Protein AF-A0A7V3RFL1-F1 (afdb_monomer_lite)

Organism: NCBI:txid1495039

Secondary structure (DSSP, 8-state):
-EEEE-TTSSEEEEEEE--S---TT-EEEEEETTEEEEEEEEEEEEEETTEEEEEEETTSHHHHHHTT-S-EEEEEEESPPPPP-SSPEEEEEGGGHHHHHHHHTTS--SEEEEE-SSGGGTTTS---TTEEEE-TT--HHHHHTT-----EEEES--

Structure (mmCIF, N/CA/C/O backbone):
data_AF-A0A7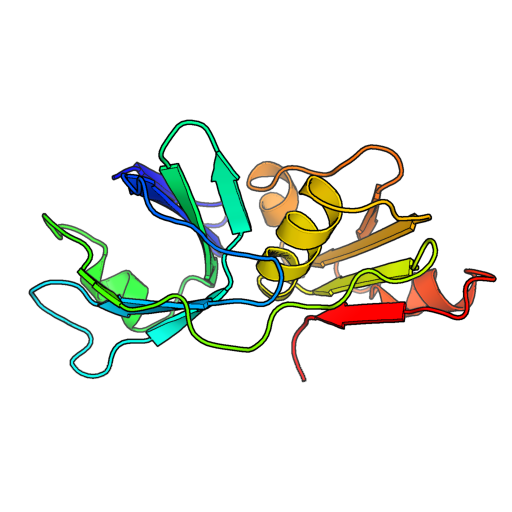V3RFL1-F1
#
_entry.id   AF-A0A7V3RFL1-F1
#
loop_
_atom_site.group_PDB
_atom_site.id
_atom_site.type_symbol
_atom_site.label_atom_id
_atom_site.label_alt_id
_atom_site.label_comp_id
_atom_site.label_asym_id
_atom_site.label_entity_id
_atom_site.label_seq_id
_atom_site.pdbx_PDB_ins_code
_atom_site.Cartn_x
_atom_site.Cartn_y
_atom_site.Cartn_z
_atom_site.occupancy
_atom_site.B_iso_or_equiv
_atom_site.auth_seq_id
_atom_site.auth_comp_id
_atom_site.auth_asym_id
_atom_site.auth_atom_id
_atom_site.pdbx_PDB_model_num
ATOM 1 N N . MET A 1 1 ? -10.908 -4.922 13.373 1.00 91.62 1 MET A N 1
ATOM 2 C CA . MET A 1 1 ? -9.927 -3.928 12.899 1.00 91.62 1 MET A CA 1
ATOM 3 C C . MET A 1 1 ? -8.557 -4.366 13.372 1.00 91.62 1 MET A C 1
ATOM 5 O O . MET A 1 1 ? -8.455 -4.803 14.513 1.00 91.62 1 MET A O 1
ATOM 9 N N . LYS A 1 2 ? -7.541 -4.287 12.515 1.00 94.31 2 LYS A N 1
ATOM 10 C CA . LYS A 1 2 ? -6.141 -4.538 12.871 1.00 94.31 2 LYS A CA 1
ATOM 11 C C . LYS A 1 2 ? -5.293 -3.392 12.327 1.00 94.31 2 LYS A C 1
ATOM 13 O O . LYS A 1 2 ? -5.498 -2.961 11.199 1.00 94.31 2 LYS A O 1
ATOM 18 N N . ILE A 1 3 ? -4.393 -2.881 13.160 1.00 95.19 3 ILE A N 1
ATOM 19 C CA . ILE A 1 3 ? -3.493 -1.773 12.839 1.00 95.19 3 ILE A CA 1
ATOM 20 C C . ILE A 1 3 ? -2.077 -2.306 13.019 1.00 95.19 3 ILE A C 1
ATOM 22 O O . ILE A 1 3 ? -1.731 -2.757 14.110 1.00 95.19 3 ILE A O 1
ATOM 26 N N . THR A 1 4 ? -1.282 -2.284 11.955 1.00 96.62 4 THR A N 1
ATOM 27 C CA . THR A 1 4 ? 0.110 -2.749 11.980 1.00 96.62 4 THR A CA 1
ATOM 28 C C . THR A 1 4 ? 1.017 -1.594 11.597 1.00 96.62 4 THR A C 1
ATOM 30 O O . THR A 1 4 ? 0.793 -0.963 10.571 1.00 96.62 4 THR A O 1
ATOM 33 N N . TYR A 1 5 ? 2.028 -1.311 12.411 1.00 96.81 5 TYR A N 1
ATOM 34 C CA . TYR A 1 5 ? 3.003 -0.256 12.146 1.00 96.81 5 TYR A CA 1
ATOM 35 C C . TYR A 1 5 ? 4.272 -0.840 11.527 1.00 96.81 5 TYR A C 1
ATOM 37 O O . TYR A 1 5 ? 4.679 -1.947 11.888 1.00 96.81 5 TYR A O 1
ATOM 45 N N . SER A 1 6 ? 4.936 -0.083 10.648 1.00 96.69 6 SER A N 1
ATOM 46 C CA . SER A 1 6 ? 6.335 -0.365 10.310 1.00 96.69 6 SER A CA 1
ATOM 47 C C . SER A 1 6 ? 7.204 -0.238 11.566 1.00 96.69 6 SER A 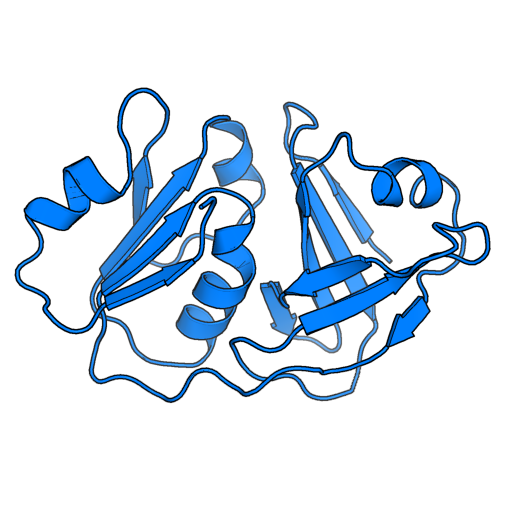C 1
ATOM 49 O O . SER A 1 6 ? 6.838 0.458 12.516 1.00 96.69 6 SER A O 1
ATOM 51 N N . LYS A 1 7 ? 8.380 -0.880 11.597 1.00 96.31 7 LYS A N 1
ATOM 52 C CA . LYS A 1 7 ? 9.257 -0.844 12.788 1.00 96.31 7 LYS A CA 1
ATOM 53 C C . LYS A 1 7 ? 9.674 0.578 13.180 1.00 96.31 7 LYS A C 1
ATOM 55 O O . LYS A 1 7 ? 9.866 0.843 14.361 1.00 96.31 7 LYS A O 1
ATOM 60 N N . SER A 1 8 ? 9.807 1.484 12.210 1.00 95.56 8 SER A N 1
ATOM 61 C CA . SER A 1 8 ? 10.096 2.901 12.463 1.00 95.56 8 SER A CA 1
ATOM 62 C C . SER A 1 8 ? 8.881 3.700 12.963 1.00 95.56 8 SER A C 1
ATOM 64 O O . SER A 1 8 ? 9.043 4.821 13.437 1.00 95.56 8 SER A O 1
ATOM 66 N N . GLY A 1 9 ? 7.667 3.163 12.801 1.00 95.44 9 GLY A N 1
ATOM 67 C CA . GLY A 1 9 ? 6.406 3.868 13.019 1.00 95.44 9 GLY A CA 1
ATOM 68 C C . GLY A 1 9 ? 6.002 4.823 11.890 1.00 95.44 9 GLY A C 1
ATOM 69 O O . GLY A 1 9 ? 5.019 5.533 12.046 1.00 95.44 9 GLY A O 1
ATOM 70 N N . SER A 1 10 ? 6.721 4.865 10.762 1.00 95.38 10 SER A N 1
ATOM 71 C CA . SER A 1 10 ? 6.463 5.825 9.668 1.00 95.38 10 SER A CA 1
ATOM 72 C C . SER A 1 10 ? 5.278 5.454 8.769 1.00 95.38 10 SER A C 1
ATOM 74 O O . SER A 1 10 ? 4.756 6.309 8.045 1.00 95.38 10 SER A O 1
ATOM 76 N N . TYR A 1 11 ? 4.849 4.192 8.798 1.00 97.06 11 TYR A N 1
ATOM 77 C CA . TYR A 1 11 ? 3.759 3.672 7.979 1.00 97.06 11 TYR A CA 1
ATOM 78 C C . TYR A 1 11 ? 2.846 2.760 8.784 1.00 97.06 11 TYR A C 1
ATOM 80 O O . TYR A 1 11 ? 3.273 2.114 9.741 1.00 97.06 11 TYR A O 1
ATOM 88 N N . ILE A 1 12 ? 1.591 2.699 8.354 1.00 97.31 12 ILE A N 1
ATOM 89 C CA . ILE A 1 12 ? 0.533 1.908 8.965 1.00 97.31 12 ILE A CA 1
ATOM 90 C C . ILE A 1 12 ? -0.155 1.090 7.875 1.00 97.31 12 ILE A C 1
ATOM 92 O O . ILE A 1 12 ? -0.579 1.640 6.860 1.00 97.31 12 ILE A O 1
ATOM 96 N N . LEU A 1 13 ? -0.317 -0.208 8.114 1.00 97.81 13 LEU A N 1
ATOM 97 C CA . LEU A 1 13 ? -1.239 -1.065 7.382 1.00 97.81 13 LEU A CA 1
ATOM 98 C C . LEU A 1 13 ? -2.509 -1.232 8.223 1.00 97.81 13 LEU A C 1
ATOM 100 O O . LEU A 1 13 ? -2.485 -1.839 9.300 1.00 97.81 13 LEU A O 1
ATOM 104 N N . LEU A 1 14 ? -3.605 -0.642 7.748 1.00 97.56 14 LEU A N 1
ATOM 105 C CA . LEU A 1 14 ? -4.912 -0.656 8.399 1.00 97.56 14 LEU A CA 1
ATOM 106 C C . LEU A 1 14 ? -5.811 -1.693 7.726 1.00 97.56 14 LEU A C 1
ATOM 108 O O . LEU A 1 14 ? -6.163 -1.526 6.565 1.00 97.56 14 LEU A O 1
ATOM 112 N N . GLU A 1 15 ? -6.227 -2.718 8.465 1.00 97.50 15 GLU A N 1
ATOM 113 C CA . GLU A 1 15 ? -7.131 -3.772 7.997 1.00 97.50 15 GLU A CA 1
ATOM 114 C C . GLU A 1 15 ? -8.513 -3.651 8.660 1.00 97.50 15 GLU A C 1
ATOM 116 O O . GLU A 1 15 ? -8.652 -3.631 9.896 1.00 97.50 15 GLU A O 1
ATOM 121 N N . LEU A 1 16 ? -9.561 -3.636 7.836 1.00 97.56 16 LEU A N 1
ATOM 122 C CA . LEU A 1 16 ? -10.955 -3.486 8.247 1.00 97.56 16 LEU A CA 1
ATOM 123 C C . LEU A 1 16 ? -11.822 -4.611 7.661 1.00 97.56 16 LEU A C 1
ATOM 125 O O . LEU A 1 16 ? -11.569 -5.069 6.547 1.00 97.56 16 LEU A O 1
ATOM 129 N N . PRO A 1 17 ? -12.855 -5.081 8.383 1.00 97.12 17 PRO A N 1
ATOM 130 C CA . PRO A 1 17 ? -13.814 -6.024 7.819 1.00 97.12 17 PRO A CA 1
ATOM 131 C C . PRO A 1 17 ? -14.618 -5.344 6.705 1.00 97.12 17 PRO A C 1
ATOM 133 O O . PRO A 1 17 ? -15.229 -4.300 6.925 1.00 97.12 17 PRO A O 1
ATOM 136 N N . TYR A 1 18 ? -14.659 -5.947 5.520 1.00 97.69 18 TYR A N 1
ATOM 137 C CA . TYR A 1 18 ? -15.406 -5.420 4.382 1.00 97.69 18 TYR A CA 1
ATOM 138 C C . TYR A 1 18 ? -15.799 -6.548 3.425 1.00 97.69 18 TYR A C 1
ATOM 140 O O . TYR A 1 18 ? -14.955 -7.278 2.918 1.00 97.69 18 TYR A O 1
ATOM 148 N N . LYS A 1 19 ? -17.106 -6.691 3.174 1.00 96.19 19 LYS A N 1
ATOM 149 C CA . LYS A 1 19 ? -17.679 -7.720 2.280 1.00 96.19 19 LYS A CA 1
ATOM 150 C C . LYS A 1 19 ? -18.156 -7.159 0.935 1.00 96.19 19 LYS A C 1
ATOM 152 O O . LYS A 1 19 ? -18.878 -7.839 0.210 1.00 96.19 19 LYS A O 1
ATOM 157 N N . GLY A 1 20 ? -17.841 -5.898 0.651 1.00 96.75 20 GLY A N 1
ATOM 158 C CA . GLY A 1 20 ? -18.203 -5.257 -0.607 1.00 96.75 20 GLY A CA 1
ATOM 159 C C . GLY A 1 20 ? -17.214 -5.583 -1.724 1.00 96.75 20 GLY A C 1
ATOM 160 O O . GLY A 1 20 ? -16.497 -6.579 -1.675 1.00 96.75 20 GLY A O 1
ATOM 161 N N . LYS A 1 21 ? -17.187 -4.723 -2.741 1.00 96.88 21 LYS A N 1
ATOM 162 C CA . LYS A 1 21 ? -16.279 -4.834 -3.885 1.00 96.88 21 LYS A CA 1
ATOM 163 C C . LYS A 1 21 ? -15.479 -3.548 -4.021 1.00 96.88 21 LYS A C 1
ATOM 165 O O . LYS A 1 21 ? -16.013 -2.471 -3.780 1.00 96.88 21 LYS A O 1
ATOM 170 N N . ALA A 1 22 ? -14.234 -3.679 -4.447 1.00 97.69 22 ALA A N 1
ATOM 171 C CA . ALA A 1 22 ? -13.379 -2.586 -4.875 1.00 97.69 22 ALA A CA 1
ATOM 172 C C . ALA A 1 22 ? -12.519 -3.087 -6.037 1.00 97.69 22 ALA A C 1
ATOM 174 O O . ALA A 1 22 ? -12.242 -4.284 -6.122 1.00 97.69 22 ALA A O 1
ATOM 175 N N . LEU A 1 23 ? -12.127 -2.182 -6.924 1.00 97.75 23 LEU A N 1
ATOM 176 C CA . LEU A 1 23 ? -11.235 -2.459 -8.045 1.00 97.75 23 LEU A CA 1
ATOM 177 C C . LEU A 1 23 ? -9.943 -1.637 -7.909 1.00 97.75 23 LEU A C 1
ATOM 179 O O . LEU A 1 23 ? -9.959 -0.596 -7.239 1.00 97.75 23 LEU A O 1
ATOM 183 N N . PRO A 1 24 ? -8.832 -2.064 -8.535 1.00 96.25 24 PRO A N 1
ATOM 184 C CA . PRO A 1 24 ? -7.575 -1.320 -8.513 1.00 96.25 24 PRO A CA 1
ATOM 185 C C . PRO A 1 24 ? -7.758 0.137 -8.920 1.00 96.25 24 PRO A C 1
ATOM 187 O O . PRO A 1 24 ? -8.504 0.443 -9.845 1.00 96.25 24 PRO A O 1
ATOM 190 N N . GLY A 1 25 ? -7.084 1.047 -8.219 1.00 95.12 25 GLY A N 1
ATOM 191 C CA . GLY A 1 25 ? -7.210 2.491 -8.440 1.00 95.12 25 GLY A CA 1
ATOM 192 C C . GLY A 1 25 ? -8.395 3.160 -7.747 1.00 95.12 25 GLY A C 1
ATOM 193 O O . GLY A 1 25 ? -8.445 4.388 -7.695 1.00 95.12 25 GLY A O 1
ATOM 194 N N . GLN A 1 26 ? -9.319 2.389 -7.169 1.00 98.25 26 GLN A N 1
ATOM 195 C CA . GLN A 1 26 ? -10.367 2.948 -6.323 1.00 98.25 26 GLN A CA 1
ATOM 196 C C . GLN A 1 26 ? -9.865 3.228 -4.903 1.00 98.25 26 GLN A C 1
ATOM 198 O O . GLN A 1 26 ? -8.894 2.643 -4.413 1.00 98.25 26 GLN A O 1
ATOM 203 N N . PHE A 1 27 ? -10.559 4.135 -4.223 1.00 98.50 27 PHE A N 1
ATOM 204 C CA . PHE A 1 27 ? -10.233 4.558 -2.866 1.00 98.50 27 PHE A CA 1
ATOM 205 C C . PHE A 1 27 ? -11.487 4.689 -2.002 1.00 98.50 27 PHE A C 1
ATOM 207 O O . PHE A 1 27 ? -12.606 4.778 -2.505 1.00 98.50 27 PHE A O 1
ATOM 214 N N . PHE A 1 28 ? -11.291 4.727 -0.688 1.00 98.69 28 PHE A N 1
ATOM 215 C CA . PHE A 1 28 ? -12.336 5.042 0.283 1.00 98.69 28 PHE A CA 1
ATOM 216 C C . PHE A 1 28 ? -11.947 6.295 1.046 1.00 98.69 28 PHE A C 1
ATOM 218 O O . PHE A 1 28 ? -10.768 6.547 1.283 1.00 98.69 28 PHE A O 1
ATOM 225 N N . THR A 1 29 ? -12.932 7.079 1.461 1.00 98.12 29 THR A N 1
ATOM 226 C CA . THR A 1 29 ? -12.697 8.096 2.482 1.00 98.12 29 THR A CA 1
ATOM 227 C C . THR A 1 29 ? -12.892 7.476 3.856 1.00 98.12 29 THR A C 1
ATOM 229 O O . THR A 1 29 ? -13.926 6.847 4.091 1.00 98.12 29 THR A O 1
ATOM 232 N N . LEU A 1 30 ? -11.919 7.670 4.743 1.00 97.62 30 LEU A N 1
ATOM 233 C CA . LEU A 1 30 ? -11.915 7.132 6.097 1.00 97.62 30 LEU A CA 1
ATOM 234 C C . LEU A 1 30 ? -12.013 8.252 7.133 1.00 97.62 30 LEU A C 1
ATOM 236 O O . LEU A 1 30 ? -11.346 9.285 7.015 1.00 97.62 30 LEU A O 1
ATOM 240 N N . ALA A 1 31 ? -12.812 8.010 8.164 1.00 96.56 31 ALA A N 1
ATOM 241 C CA . ALA A 1 31 ? -12.878 8.803 9.386 1.00 96.56 31 ALA A CA 1
ATOM 242 C C . ALA A 1 31 ? -13.095 7.870 10.583 1.00 96.56 31 ALA A C 1
ATOM 244 O O . ALA A 1 31 ? -13.376 6.685 10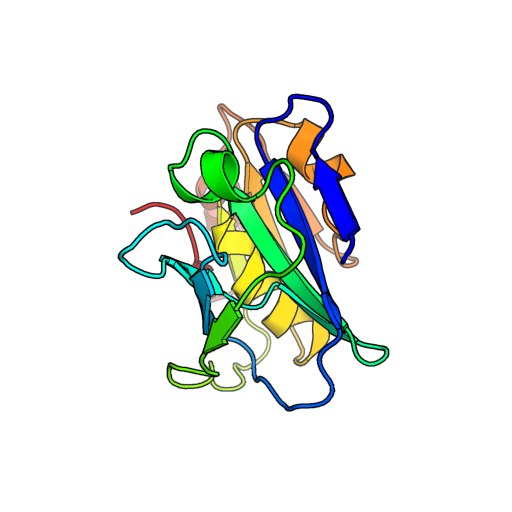.414 1.00 96.56 31 ALA A O 1
ATOM 245 N N . THR A 1 32 ? -12.950 8.382 11.795 1.00 95.38 32 THR A N 1
ATOM 246 C CA . THR A 1 32 ? -13.397 7.707 13.015 1.00 95.38 32 THR A CA 1
ATOM 247 C C . THR A 1 32 ? -14.520 8.515 13.647 1.00 95.38 32 THR A C 1
ATOM 249 O O . THR A 1 32 ? -14.747 9.673 13.294 1.00 95.38 32 THR A O 1
ATOM 252 N N . GLU A 1 33 ? -15.191 7.923 14.627 1.00 91.56 33 GLU A N 1
ATOM 253 C CA . GLU A 1 33 ? -16.264 8.559 15.401 1.00 91.56 33 GLU A CA 1
ATOM 254 C C . GLU A 1 33 ? -15.864 9.892 16.067 1.00 91.56 33 GLU A C 1
ATOM 256 O O . GLU A 1 33 ? -16.720 10.719 16.375 1.00 91.56 33 GLU A O 1
ATOM 261 N N . THR A 1 34 ? -14.563 10.124 16.277 1.00 91.44 34 THR A N 1
ATOM 262 C CA . THR A 1 34 ? -14.035 11.365 16.875 1.00 91.44 34 THR A CA 1
ATOM 263 C C . THR A 1 34 ? -13.310 12.267 15.881 1.00 91.44 34 THR A C 1
ATOM 265 O O . THR A 1 34 ? -12.974 13.402 16.222 1.00 91.44 34 THR A O 1
ATOM 268 N N . GLY A 1 35 ? -13.084 11.796 14.655 1.00 91.44 35 GLY A N 1
ATOM 269 C CA . GLY A 1 35 ? -12.458 12.573 13.600 1.00 91.44 35 GLY A CA 1
ATOM 270 C C . GLY A 1 35 ? -11.540 11.757 12.686 1.00 91.44 35 GLY A C 1
ATOM 271 O O . GLY A 1 35 ? -11.452 10.537 12.789 1.00 91.44 35 GLY A O 1
ATOM 272 N N . PRO A 1 36 ? -10.833 12.416 11.758 1.00 91.44 36 PRO 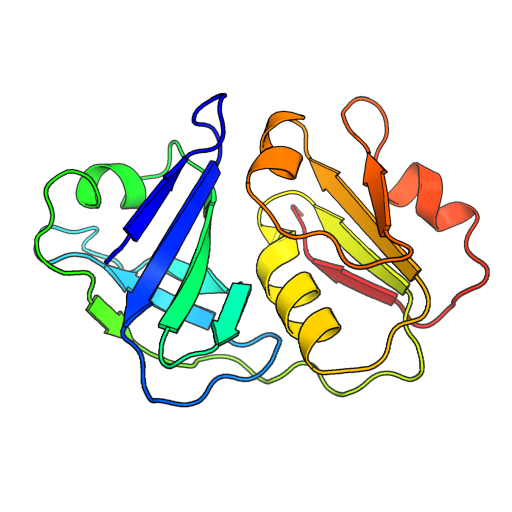A N 1
ATOM 273 C CA . PRO A 1 36 ? -10.918 13.844 11.462 1.00 91.44 36 PRO A CA 1
ATOM 274 C C . PRO A 1 36 ? -12.309 14.230 10.940 1.00 91.44 36 PRO A C 1
ATOM 276 O O . PRO A 1 36 ? -12.966 13.433 10.278 1.00 91.44 36 PRO A O 1
ATOM 279 N N . TYR A 1 37 ? -12.750 15.467 11.203 1.00 89.50 37 TYR A N 1
ATOM 280 C CA . TYR A 1 37 ? -14.062 15.964 10.747 1.00 89.50 37 TYR A CA 1
ATOM 281 C C . TYR A 1 37 ? -14.224 15.936 9.222 1.00 89.50 37 TYR A C 1
ATOM 283 O O . TYR A 1 37 ? -15.339 15.874 8.712 1.00 89.50 37 TYR A O 1
ATOM 291 N N . ILE A 1 38 ? -13.105 16.010 8.497 1.00 93.38 38 ILE A N 1
ATOM 292 C CA . ILE A 1 38 ? -13.057 15.821 7.051 1.00 93.38 38 ILE A CA 1
ATOM 293 C C . ILE A 1 38 ? -12.433 14.445 6.791 1.00 93.38 38 ILE A C 1
ATOM 295 O O . ILE A 1 38 ? -11.227 14.290 7.022 1.00 93.38 38 ILE A O 1
ATOM 299 N N . PRO A 1 39 ? -13.215 13.469 6.292 1.00 95.75 39 PRO A N 1
ATOM 300 C CA . PRO A 1 39 ? -12.711 12.151 5.933 1.00 95.75 39 PRO A CA 1
ATOM 301 C C . PRO A 1 39 ? -11.524 12.229 4.969 1.00 95.75 39 PRO A C 1
ATOM 303 O O . PRO A 1 39 ? -11.489 13.066 4.061 1.00 95.75 39 PRO A O 1
ATOM 306 N N . ARG A 1 40 ? -10.535 11.353 5.153 1.00 96.69 40 ARG A N 1
ATOM 307 C CA . ARG A 1 40 ? -9.312 11.337 4.338 1.00 96.69 40 ARG A CA 1
ATOM 308 C C . ARG A 1 40 ? -9.368 10.216 3.301 1.00 96.69 40 ARG A C 1
ATOM 310 O O . ARG A 1 40 ? -9.740 9.102 3.661 1.00 96.69 40 ARG A O 1
ATOM 317 N N . PRO A 1 41 ? -9.042 10.487 2.027 1.00 97.50 41 PRO A N 1
ATOM 318 C CA . PRO A 1 41 ? -9.042 9.462 0.995 1.00 97.50 41 PRO A CA 1
ATOM 319 C C . PRO A 1 41 ? -7.823 8.548 1.145 1.00 97.50 41 PRO A C 1
ATOM 321 O O . PRO A 1 41 ? -6.696 9.028 1.266 1.00 97.50 41 PRO A O 1
ATOM 324 N N . PHE A 1 42 ? -8.048 7.240 1.085 1.00 97.94 42 PHE A N 1
ATOM 325 C CA . PHE A 1 42 ? -7.005 6.223 1.071 1.00 97.94 42 PHE A CA 1
ATOM 326 C C . PHE A 1 42 ? -7.298 5.185 -0.007 1.00 97.94 42 PHE A C 1
ATOM 328 O O . PHE A 1 42 ? -8.385 4.601 -0.055 1.00 97.94 42 PHE A O 1
ATOM 335 N N . SER A 1 43 ? -6.319 4.971 -0.881 1.00 98.19 43 SER A N 1
ATOM 336 C CA . SER A 1 43 ? -6.372 3.934 -1.907 1.00 98.19 43 SER A CA 1
ATOM 337 C C . SER A 1 43 ? -6.409 2.551 -1.272 1.00 98.19 43 SER A C 1
ATOM 339 O O . SER A 1 43 ? -5.743 2.306 -0.264 1.00 98.19 43 SER A O 1
ATOM 341 N N . VAL A 1 44 ? -7.168 1.648 -1.884 1.00 98.44 44 VAL A N 1
ATOM 342 C CA . VAL A 1 44 ? -7.220 0.250 -1.450 1.00 98.44 44 VAL A CA 1
ATOM 343 C C . VAL A 1 44 ? -5.858 -0.402 -1.689 1.00 98.44 44 VAL A C 1
ATOM 345 O O . VAL A 1 44 ? -5.315 -0.286 -2.785 1.00 98.44 44 VAL A O 1
ATOM 348 N N . TYR A 1 45 ? -5.310 -1.050 -0.659 1.00 98.38 45 TYR A N 1
ATOM 349 C CA . TYR A 1 45 ? -4.076 -1.836 -0.737 1.00 98.38 45 TYR A CA 1
ATOM 350 C C . TYR A 1 45 ? -4.361 -3.284 -1.157 1.00 98.38 45 TYR A C 1
ATOM 352 O O . TYR A 1 45 ? -3.683 -3.813 -2.033 1.00 98.38 45 TYR A O 1
ATOM 360 N N . SER A 1 46 ? -5.371 -3.912 -0.549 1.00 97.62 46 SER A N 1
ATOM 361 C CA . SER A 1 46 ? -5.867 -5.241 -0.921 1.00 97.62 46 SER A CA 1
ATOM 362 C C . SER A 1 46 ? -7.324 -5.439 -0.493 1.00 97.62 46 SER A C 1
ATOM 364 O O . SER A 1 46 ? -7.842 -4.721 0.374 1.00 97.62 46 SER A O 1
ATOM 366 N N . LEU A 1 47 ? -7.987 -6.424 -1.104 1.00 97.69 47 LEU A N 1
ATOM 367 C CA . LEU A 1 47 ? -9.329 -6.880 -0.741 1.00 97.69 47 LEU A CA 1
ATOM 368 C C . LEU A 1 47 ? -9.390 -8.412 -0.807 1.00 97.69 47 LEU A C 1
ATOM 370 O O . LEU A 1 47 ? -9.626 -8.982 -1.868 1.00 97.69 47 LEU A O 1
ATOM 374 N N . GLU A 1 48 ? -9.202 -9.073 0.333 1.00 95.19 48 GLU A N 1
ATOM 375 C CA . GLU A 1 48 ? -9.079 -10.533 0.438 1.00 95.19 48 GLU A CA 1
ATOM 376 C C . GLU A 1 48 ? -9.739 -11.038 1.725 1.00 95.19 48 GLU A C 1
ATOM 378 O O . GLU A 1 48 ? -9.793 -10.329 2.729 1.00 95.19 48 GLU A O 1
ATOM 383 N N . ASP A 1 49 ? -10.285 -12.257 1.707 1.00 93.69 49 ASP A N 1
ATOM 384 C CA . ASP A 1 49 ? -10.864 -12.921 2.888 1.00 93.69 49 ASP A CA 1
ATOM 385 C C . ASP A 1 49 ? -11.881 -12.076 3.686 1.00 93.69 49 ASP A C 1
ATOM 387 O O . ASP A 1 49 ? -11.974 -12.141 4.917 1.00 93.69 49 ASP A O 1
ATOM 391 N N . GLY A 1 50 ? -12.672 -11.254 2.985 1.00 95.88 50 GLY A N 1
ATOM 392 C CA . GLY A 1 50 ? -13.656 -10.361 3.606 1.00 95.88 50 GLY A CA 1
ATOM 393 C C . GLY A 1 50 ? -13.034 -9.217 4.414 1.00 95.88 50 GLY A C 1
ATOM 394 O O . GLY A 1 50 ? -13.682 -8.670 5.316 1.00 95.88 50 GLY A O 1
ATOM 395 N N . LYS A 1 51 ? -11.782 -8.869 4.112 1.00 97.50 51 LYS A N 1
ATOM 396 C CA . LYS A 1 51 ? -11.048 -7.742 4.675 1.00 97.50 51 LYS A CA 1
ATOM 397 C C . LYS A 1 51 ? -10.579 -6.826 3.560 1.00 97.50 51 LYS A C 1
ATOM 399 O O . LYS A 1 51 ? -10.103 -7.276 2.526 1.00 97.50 51 LYS A O 1
ATOM 404 N N . ILE A 1 52 ? -10.679 -5.534 3.817 1.00 98.50 52 ILE A N 1
ATOM 405 C CA . ILE A 1 52 ? -10.047 -4.498 3.013 1.00 98.50 52 ILE A CA 1
ATOM 406 C C . ILE A 1 52 ? -8.884 -3.922 3.805 1.00 98.50 52 ILE A C 1
ATOM 408 O O . ILE A 1 52 ? -8.964 -3.803 5.033 1.00 98.50 52 ILE A O 1
ATOM 412 N N . SER A 1 53 ? -7.818 -3.549 3.115 1.00 98.38 53 SER A N 1
ATOM 413 C CA . SER A 1 53 ? -6.664 -2.930 3.746 1.00 98.38 53 SER A CA 1
ATOM 414 C C . SER A 1 53 ? -6.274 -1.616 3.073 1.00 98.38 53 SER A C 1
ATOM 416 O O . SER A 1 53 ? -6.539 -1.388 1.890 1.00 98.38 53 SER A O 1
ATOM 418 N N . PHE A 1 54 ? -5.655 -0.736 3.855 1.00 98.38 54 PHE A N 1
ATOM 419 C CA . PHE A 1 54 ? -5.195 0.581 3.431 1.00 98.38 54 PHE A CA 1
ATOM 420 C C . PHE A 1 54 ? -3.778 0.821 3.941 1.00 98.38 54 PHE A C 1
ATOM 422 O O . PHE A 1 54 ? -3.478 0.555 5.107 1.00 98.38 54 PHE A O 1
ATOM 429 N N . LEU A 1 55 ? -2.925 1.375 3.080 1.00 97.69 55 LEU A N 1
ATOM 430 C CA . LEU A 1 55 ? -1.575 1.793 3.441 1.00 97.69 55 LEU A CA 1
ATOM 431 C C . LEU A 1 55 ? -1.569 3.290 3.746 1.00 97.69 55 LEU A C 1
ATOM 433 O O . LEU A 1 55 ? -1.873 4.119 2.888 1.00 97.69 55 LEU A O 1
ATOM 437 N N . VAL A 1 56 ? -1.215 3.639 4.975 1.00 96.38 56 VAL A N 1
ATOM 438 C CA . VAL A 1 56 ? -1.323 4.995 5.513 1.00 96.38 56 VAL A CA 1
ATOM 439 C C . VAL A 1 56 ? 0.056 5.485 5.937 1.00 96.38 56 VAL A C 1
ATOM 441 O O . VAL A 1 56 ? 0.812 4.769 6.592 1.00 96.38 56 VAL A O 1
ATOM 444 N N . LYS A 1 57 ? 0.391 6.728 5.581 1.00 94.75 57 LYS A N 1
ATOM 445 C CA . LYS A 1 57 ? 1.592 7.399 6.088 1.00 94.75 57 LYS A CA 1
ATOM 446 C C . LYS A 1 57 ? 1.310 7.937 7.489 1.00 94.75 57 LYS A C 1
ATOM 448 O O . LYS A 1 57 ? 0.343 8.679 7.671 1.00 94.75 57 LYS A O 1
ATOM 453 N N . ALA A 1 58 ? 2.151 7.578 8.453 1.00 92.31 58 ALA A N 1
ATOM 454 C CA . ALA A 1 58 ? 2.050 8.068 9.821 1.00 92.31 58 ALA A CA 1
ATOM 455 C C . ALA A 1 58 ? 2.455 9.553 9.926 1.00 92.31 58 ALA A C 1
ATOM 457 O O . ALA A 1 58 ? 3.017 10.145 9.000 1.00 92.31 58 ALA A O 1
ATOM 458 N N . GLY A 1 59 ? 2.132 10.178 11.055 1.00 88.44 59 GLY A N 1
ATOM 459 C CA . GLY A 1 59 ? 2.304 11.604 11.334 1.00 88.44 59 GLY A CA 1
ATOM 460 C C . GLY A 1 59 ? 1.152 12.485 10.838 1.00 88.44 59 GLY A C 1
ATOM 461 O O . GLY A 1 59 ? 1.141 13.692 11.090 1.00 88.44 59 GLY A O 1
ATOM 462 N N . GLY A 1 60 ? 0.172 11.902 10.143 1.00 88.12 60 GLY A N 1
ATOM 463 C CA . GLY A 1 60 ? -1.020 12.595 9.663 1.00 88.12 60 GLY A CA 1
ATOM 464 C C . GLY A 1 60 ? -2.085 12.804 10.744 1.00 88.12 60 GLY A C 1
ATOM 465 O O . GLY A 1 60 ? -2.074 12.189 11.807 1.00 88.12 60 GLY A O 1
ATOM 466 N N . GLU A 1 61 ? -3.064 13.659 10.451 1.00 89.62 61 GLU A N 1
ATOM 467 C CA . GLU A 1 61 ? -4.202 13.902 11.348 1.00 89.62 61 GLU A CA 1
ATOM 468 C C . GLU A 1 61 ? -5.027 12.631 11.600 1.00 89.62 61 GLU A C 1
ATOM 470 O O . GLU A 1 61 ? -5.417 12.380 12.734 1.00 89.62 61 GLU A O 1
ATOM 475 N N . PHE A 1 62 ? -5.244 11.811 10.566 1.00 93.00 62 PHE A N 1
ATOM 476 C CA . PHE A 1 62 ? -6.033 10.580 10.668 1.00 93.00 62 PHE A CA 1
ATOM 477 C C . PHE A 1 62 ? -5.491 9.615 11.730 1.00 93.00 62 PHE A C 1
ATOM 479 O O . PHE A 1 62 ? -6.262 9.070 12.510 1.00 93.00 62 PHE A O 1
ATOM 486 N N . GLU A 1 63 ? -4.168 9.468 11.829 1.00 92.75 63 GLU A N 1
ATOM 487 C CA . GLU A 1 63 ? -3.541 8.596 12.826 1.00 92.75 63 GLU A CA 1
ATOM 488 C C . GLU A 1 63 ? -3.871 9.009 14.266 1.00 92.75 63 GLU A C 1
ATOM 490 O O . GLU A 1 63 ? -4.108 8.153 15.117 1.00 92.75 63 GLU A O 1
ATOM 495 N N . LYS A 1 64 ? -3.959 10.317 14.538 1.00 91.88 64 LYS A N 1
ATOM 496 C CA . LYS A 1 64 ? -4.301 10.830 15.876 1.00 91.88 64 LYS A CA 1
ATOM 497 C C . LYS A 1 64 ? -5.667 10.338 16.344 1.00 91.88 64 LYS A C 1
ATOM 499 O O . LYS A 1 64 ? -5.864 10.153 17.539 1.00 91.88 64 LYS A O 1
ATOM 504 N N . PHE A 1 65 ? -6.582 10.134 15.400 1.00 92.88 65 PHE A N 1
ATOM 505 C CA . PHE A 1 65 ? -7.933 9.652 15.651 1.00 92.88 65 PHE A CA 1
ATOM 506 C C . PHE A 1 65 ? -8.067 8.132 15.525 1.00 92.88 65 PHE A C 1
ATOM 508 O O . PHE A 1 65 ? -9.088 7.596 15.942 1.00 92.88 65 PHE A O 1
ATOM 515 N N . LEU A 1 66 ? -7.061 7.434 14.983 1.00 90.94 66 LEU A N 1
ATOM 516 C CA . LEU A 1 66 ? -7.026 5.969 14.946 1.00 90.94 66 LEU A CA 1
ATOM 517 C C . LEU A 1 66 ? -6.732 5.371 16.323 1.00 90.94 66 LEU A C 1
ATOM 519 O O . LEU A 1 66 ? -7.277 4.321 16.667 1.00 90.94 66 LEU A O 1
ATOM 523 N N . ASN A 1 67 ? -5.868 6.011 17.114 1.00 83.56 67 ASN A N 1
ATOM 524 C CA . ASN A 1 67 ? -5.498 5.480 18.419 1.00 83.56 67 ASN A CA 1
ATOM 525 C C . ASN A 1 67 ? -6.681 5.565 19.397 1.00 83.56 67 ASN A C 1
ATOM 527 O O . ASN A 1 67 ? -7.132 6.652 19.750 1.00 83.56 67 ASN A O 1
ATOM 531 N N . GLY A 1 68 ? -7.174 4.409 19.840 1.00 81.25 68 GLY A N 1
ATOM 532 C CA . GLY A 1 68 ? -8.296 4.316 20.773 1.00 81.25 68 GLY A CA 1
ATOM 533 C C . GLY A 1 68 ? -9.685 4.446 20.142 1.00 81.25 68 GLY A C 1
ATOM 534 O O . GLY A 1 68 ? -10.661 4.427 20.888 1.00 81.25 68 GLY A O 1
ATOM 535 N N . CYS A 1 69 ? -9.806 4.539 18.810 1.00 90.62 69 CYS A N 1
ATOM 536 C CA . CYS A 1 69 ? -11.121 4.459 18.168 1.00 90.62 69 CYS A CA 1
ATOM 537 C C . CYS A 1 69 ? -11.703 3.043 18.271 1.00 90.62 69 CYS A C 1
ATOM 539 O O . CYS A 1 69 ? -10.983 2.043 18.182 1.00 90.62 69 CYS A O 1
ATOM 541 N N . ALA A 1 70 ? -13.021 2.952 18.442 1.00 88.44 70 ALA A N 1
ATOM 542 C CA . ALA A 1 70 ? -13.736 1.685 18.387 1.00 88.44 70 ALA A CA 1
ATOM 543 C C . ALA A 1 70 ? -14.031 1.289 16.936 1.00 88.44 70 ALA A C 1
ATOM 545 O O . ALA A 1 70 ? -13.990 0.105 16.588 1.00 88.44 70 ALA A O 1
ATOM 546 N N . THR A 1 71 ? -14.326 2.279 16.088 1.00 91.88 71 THR A N 1
ATOM 547 C CA . THR A 1 71 ? -14.726 2.060 14.696 1.00 91.88 71 THR A CA 1
ATOM 548 C C . THR A 1 71 ? -14.076 3.051 13.730 1.00 91.88 71 THR A C 1
ATOM 550 O O . THR A 1 71 ? -13.820 4.209 14.062 1.00 91.88 71 THR A O 1
ATOM 553 N N . VAL A 1 72 ? -13.822 2.567 12.511 1.00 96.44 72 VAL A N 1
ATOM 554 C CA . VAL A 1 72 ? -13.438 3.388 11.359 1.00 96.44 72 VAL A CA 1
ATOM 555 C C . VAL A 1 72 ? -14.607 3.380 10.388 1.00 96.44 72 VAL A C 1
ATOM 557 O O . VAL A 1 72 ? -15.026 2.324 9.911 1.00 96.44 72 VAL A O 1
ATOM 560 N N . GLU A 1 73 ? -15.131 4.563 10.108 1.00 95.88 73 GLU A N 1
ATOM 561 C CA . GLU A 1 73 ? -16.155 4.788 9.105 1.00 95.88 73 GLU A CA 1
ATOM 562 C C . GLU A 1 73 ? -15.509 4.796 7.721 1.00 95.88 73 GLU A C 1
ATOM 564 O O . GLU A 1 73 ? -14.546 5.522 7.463 1.00 95.88 73 GLU A O 1
ATOM 569 N N . MET A 1 74 ? -16.052 3.979 6.822 1.00 97.06 74 MET A N 1
ATOM 570 C CA . MET A 1 74 ? -15.613 3.880 5.437 1.00 97.06 74 MET A CA 1
ATOM 571 C C . MET A 1 74 ? -16.727 4.337 4.504 1.00 97.06 74 MET A C 1
ATOM 573 O O . MET A 1 74 ? -17.847 3.836 4.588 1.00 97.06 74 MET A O 1
ATOM 577 N N . ASN A 1 75 ? -16.399 5.207 3.551 1.00 97.69 75 ASN A N 1
ATOM 578 C CA . ASN A 1 75 ? -17.307 5.581 2.470 1.00 97.69 75 ASN A CA 1
ATOM 579 C C . ASN A 1 75 ? -16.616 5.417 1.108 1.00 97.69 75 ASN A C 1
ATOM 581 O O . ASN A 1 75 ? -15.460 5.813 0.951 1.00 97.69 75 ASN A O 1
ATOM 585 N N . GLY A 1 76 ? -17.304 4.794 0.151 1.00 97.06 76 GLY A N 1
ATOM 586 C CA . GLY A 1 76 ? -16.758 4.385 -1.145 1.00 97.06 76 GLY A CA 1
ATOM 587 C C . GLY A 1 76 ? -17.302 3.022 -1.621 1.00 97.06 76 GLY A C 1
ATOM 588 O O . GLY A 1 76 ? -18.287 2.530 -1.062 1.00 97.06 76 GLY A O 1
ATOM 589 N N . PRO A 1 77 ? -16.664 2.387 -2.623 1.00 97.75 77 PRO A N 1
ATOM 590 C CA . PRO A 1 77 ? -15.461 2.859 -3.309 1.00 97.75 77 PRO A CA 1
ATOM 591 C C . PRO A 1 77 ? -15.744 4.075 -4.202 1.00 97.75 77 PRO A C 1
ATOM 593 O O . PRO A 1 77 ? -16.802 4.185 -4.819 1.00 97.75 77 PRO A O 1
ATOM 596 N N . PHE A 1 78 ? -14.770 4.974 -4.291 1.00 98.25 78 PHE A N 1
ATOM 597 C CA . PHE A 1 78 ? -14.752 6.116 -5.200 1.00 98.25 78 PHE A CA 1
ATOM 598 C C . PHE A 1 78 ? -13.623 5.979 -6.224 1.00 98.25 78 PHE A C 1
ATOM 600 O O . PHE A 1 78 ? -12.698 5.186 -6.049 1.00 98.25 78 PHE A O 1
ATOM 607 N N . GLY A 1 79 ? -13.681 6.799 -7.273 1.00 97.31 79 GLY A N 1
ATOM 608 C CA . GLY A 1 79 ? -12.698 6.794 -8.353 1.00 97.31 79 GLY A CA 1
ATOM 609 C C . GLY A 1 79 ? -12.999 5.759 -9.435 1.00 97.31 79 GLY A C 1
ATOM 610 O O . GLY A 1 79 ? -13.776 4.816 -9.245 1.00 97.31 79 GLY A O 1
ATOM 611 N N . ASN A 1 80 ? -12.379 5.972 -10.593 1.00 97.38 80 ASN A N 1
ATOM 612 C CA . ASN A 1 80 ? -12.453 5.043 -11.710 1.00 97.38 80 ASN A CA 1
ATOM 613 C C . ASN A 1 80 ? -11.408 3.939 -11.520 1.00 97.38 80 ASN A C 1
ATOM 615 O O . ASN A 1 80 ? -10.276 4.255 -11.144 1.00 97.38 80 ASN A O 1
ATOM 619 N N . PRO A 1 81 ? -11.753 2.676 -11.804 1.00 97.06 81 PRO A N 1
ATOM 620 C CA . PRO A 1 81 ? -10.773 1.605 -11.829 1.00 97.06 81 PRO A CA 1
ATOM 621 C C . PRO A 1 81 ? -9.643 1.896 -12.822 1.00 97.06 81 PRO A C 1
ATOM 623 O O . PRO A 1 81 ? -9.883 2.456 -13.895 1.00 97.06 81 PRO A O 1
ATOM 626 N N . ILE A 1 82 ? -8.425 1.483 -12.478 1.00 96.25 82 ILE A N 1
ATOM 627 C CA . ILE A 1 82 ? -7.313 1.427 -13.427 1.00 96.25 82 ILE A CA 1
ATOM 628 C C . ILE A 1 82 ? -7.659 0.342 -14.457 1.00 96.25 82 ILE A C 1
ATOM 630 O O . ILE A 1 82 ? -7.972 -0.780 -14.053 1.00 96.25 82 ILE A O 1
ATOM 634 N N . PRO A 1 83 ? -7.661 0.658 -15.763 1.00 95.38 83 PRO A N 1
ATOM 635 C CA . PRO A 1 83 ? -7.903 -0.346 -16.786 1.00 95.38 83 PRO A CA 1
ATOM 636 C C . PRO A 1 83 ? -6.754 -1.352 -16.814 1.00 95.38 83 PRO A C 1
ATOM 638 O O . PRO A 1 83 ? -5.612 -1.004 -16.518 1.00 95.38 83 PRO A O 1
ATOM 641 N N . GLU A 1 84 ? -7.053 -2.577 -17.228 1.00 95.69 84 GLU A N 1
ATOM 642 C CA . GLU A 1 84 ? -6.024 -3.565 -17.526 1.00 95.69 84 GLU A CA 1
ATOM 643 C C . GLU A 1 84 ? -5.093 -3.036 -18.627 1.00 95.69 84 GLU A C 1
ATOM 645 O O . GLU A 1 84 ? -5.533 -2.563 -19.680 1.00 95.69 84 GLU A O 1
ATOM 650 N N . LEU A 1 85 ? -3.797 -3.077 -18.346 1.00 94.56 85 LEU A N 1
ATOM 651 C CA . LEU A 1 85 ? -2.723 -2.691 -19.246 1.00 94.56 85 LEU A CA 1
ATOM 652 C C . LEU A 1 85 ? -1.994 -3.948 -19.710 1.00 94.56 85 LEU A C 1
ATOM 654 O O . LEU A 1 85 ? -1.804 -4.882 -18.936 1.00 94.56 85 LEU A O 1
ATOM 658 N N . ASP A 1 86 ? -1.523 -3.937 -20.954 1.00 93.94 86 ASP A N 1
ATOM 659 C CA . ASP A 1 86 ? -0.701 -5.023 -21.480 1.00 93.94 86 ASP A CA 1
ATOM 660 C C . ASP A 1 86 ? 0.678 -5.020 -20.805 1.00 93.94 86 ASP A C 1
ATOM 662 O O . ASP A 1 86 ? 1.520 -4.157 -21.090 1.00 93.94 86 ASP A O 1
ATOM 666 N N . SER A 1 87 ? 0.849 -5.964 -19.874 1.00 91.50 87 SER A N 1
ATOM 667 C CA . SER A 1 87 ? 2.084 -6.314 -19.163 1.00 91.50 87 SER A CA 1
ATOM 668 C C . SER A 1 87 ? 2.935 -5.099 -18.734 1.00 91.50 87 SER A C 1
ATOM 670 O O . SER A 1 87 ? 4.099 -4.985 -19.139 1.00 91.50 87 SER A O 1
ATOM 672 N N . PRO A 1 88 ? 2.387 -4.149 -17.946 1.00 96.94 88 PRO A N 1
ATOM 673 C CA . PRO A 1 88 ? 3.047 -2.880 -17.647 1.00 96.94 88 PRO A CA 1
ATOM 674 C C . PRO A 1 88 ? 4.273 -3.025 -16.733 1.00 96.94 88 PRO A C 1
ATOM 676 O O . PRO A 1 88 ? 4.408 -3.994 -15.982 1.00 96.94 88 PRO A O 1
ATOM 679 N N . LEU A 1 89 ? 5.122 -1.994 -16.752 1.00 97.31 89 LEU A N 1
ATOM 680 C CA . LEU A 1 89 ? 6.023 -1.659 -15.652 1.00 97.31 89 LEU A CA 1
ATOM 681 C C . LEU A 1 89 ? 5.225 -0.948 -14.558 1.00 97.31 89 LEU A C 1
ATOM 683 O O . LEU A 1 89 ? 4.632 0.109 -14.792 1.00 97.31 89 LEU A O 1
ATOM 687 N N . LEU A 1 90 ? 5.250 -1.503 -13.356 1.00 97.88 90 LEU A N 1
ATOM 688 C CA . LEU A 1 90 ? 4.643 -0.917 -12.173 1.00 97.88 90 LEU A CA 1
ATOM 689 C C . LEU A 1 90 ? 5.691 -0.108 -11.409 1.00 97.88 90 LEU A C 1
ATOM 691 O O . LEU A 1 90 ? 6.748 -0.622 -11.055 1.00 97.88 90 LEU A O 1
ATOM 695 N N . LEU A 1 91 ? 5.411 1.164 -11.139 1.00 97.50 91 LEU A N 1
ATOM 696 C CA . LEU A 1 91 ? 6.347 2.071 -10.481 1.00 97.50 91 LEU A CA 1
ATOM 697 C C . LEU A 1 91 ? 5.672 2.768 -9.302 1.00 97.50 91 LEU A C 1
ATOM 699 O O . LEU A 1 91 ? 4.594 3.344 -9.443 1.00 97.50 91 LEU A O 1
ATOM 703 N N . SER A 1 92 ? 6.280 2.743 -8.119 1.00 97.56 92 SER A N 1
ATOM 704 C CA . SER A 1 92 ? 5.628 3.344 -6.952 1.00 97.56 92 SER A CA 1
ATOM 705 C C . SER A 1 92 ? 6.564 3.932 -5.908 1.00 97.56 92 SER A C 1
ATOM 707 O O . SER A 1 92 ? 7.730 3.557 -5.807 1.00 97.56 92 SER A O 1
ATOM 709 N N . GLY A 1 93 ? 6.027 4.871 -5.123 1.00 96.56 93 GLY A N 1
ATOM 710 C CA . GLY A 1 93 ? 6.725 5.521 -4.015 1.00 96.56 93 GLY A CA 1
ATOM 711 C C . GLY A 1 93 ? 5.884 5.585 -2.735 1.00 96.56 93 GLY A C 1
ATOM 712 O O . GLY A 1 93 ? 4.796 6.167 -2.734 1.00 96.56 93 GLY A O 1
ATOM 713 N N . GLY A 1 94 ? 6.397 5.042 -1.627 1.00 96.12 94 GLY A N 1
ATOM 714 C CA . GLY A 1 94 ? 5.754 5.059 -0.308 1.00 96.12 94 GLY A CA 1
ATOM 715 C C . GLY A 1 94 ? 4.314 4.536 -0.352 1.00 96.12 94 GLY A C 1
ATOM 716 O O . GLY A 1 94 ? 4.043 3.486 -0.924 1.00 96.12 94 GLY A O 1
ATOM 717 N N . CYS A 1 95 ? 3.353 5.288 0.200 1.00 96.69 95 CYS A N 1
ATOM 718 C CA . CYS A 1 95 ? 1.938 4.882 0.182 1.00 96.69 95 CYS A CA 1
ATOM 719 C C . CYS A 1 95 ? 1.305 4.848 -1.218 1.00 96.69 95 CYS A C 1
ATOM 721 O O . CYS A 1 95 ? 0.243 4.250 -1.373 1.00 96.69 95 CYS A O 1
ATOM 723 N N . GLY A 1 96 ? 1.956 5.423 -2.238 1.00 97.12 96 GLY A N 1
ATOM 724 C CA . GLY A 1 96 ? 1.564 5.221 -3.636 1.00 97.12 96 GLY A CA 1
ATOM 725 C C . GLY A 1 96 ? 1.648 3.753 -4.070 1.00 97.12 96 GLY A C 1
ATOM 726 O O . GLY A 1 96 ? 1.044 3.370 -5.065 1.00 97.12 96 GLY A O 1
ATOM 727 N N . TYR A 1 97 ? 2.316 2.904 -3.285 1.00 98.06 97 TYR A N 1
ATOM 728 C CA . TYR A 1 97 ? 2.315 1.463 -3.482 1.00 98.06 97 TYR A CA 1
ATOM 729 C C . TYR A 1 97 ? 0.932 0.819 -3.325 1.00 98.06 97 TYR A C 1
ATOM 731 O O . TYR A 1 97 ? 0.667 -0.154 -4.011 1.00 98.06 97 TYR A O 1
ATOM 739 N N . ALA A 1 98 ? 0.014 1.352 -2.505 1.00 98.06 98 ALA A N 1
ATOM 740 C CA . ALA A 1 98 ? -1.293 0.714 -2.275 1.00 98.06 98 ALA A CA 1
ATOM 741 C C . ALA A 1 98 ? -2.093 0.394 -3.554 1.00 98.06 98 ALA A C 1
ATOM 743 O O . ALA A 1 98 ? -2.387 -0.777 -3.785 1.00 98.06 98 ALA A O 1
ATOM 744 N N . PRO A 1 99 ? -2.420 1.372 -4.422 1.00 97.75 99 PRO A N 1
ATOM 745 C CA . PRO A 1 99 ? -3.170 1.076 -5.641 1.00 97.75 99 PRO A CA 1
ATOM 746 C C . PRO A 1 99 ? -2.365 0.242 -6.649 1.00 97.75 99 PRO A C 1
ATOM 748 O O . PRO A 1 99 ? -2.967 -0.459 -7.459 1.00 97.75 99 PRO A O 1
ATOM 751 N N . VAL A 1 100 ? -1.029 0.311 -6.610 1.00 97.88 100 VAL A N 1
ATOM 752 C CA . VAL A 1 100 ? -0.137 -0.455 -7.496 1.00 97.88 100 VAL A CA 1
ATOM 753 C C . VAL A 1 100 ? -0.074 -1.921 -7.072 1.00 97.88 100 VAL A C 1
ATOM 755 O O . VAL A 1 100 ? -0.197 -2.802 -7.915 1.00 97.88 100 VAL A O 1
ATOM 758 N N . HIS A 1 101 ? 0.032 -2.182 -5.772 1.00 97.88 101 HIS A N 1
ATOM 759 C CA . HIS A 1 101 ? -0.064 -3.513 -5.193 1.00 97.88 101 HIS A CA 1
ATOM 760 C C . HIS A 1 101 ? -1.423 -4.137 -5.503 1.00 97.88 101 HIS A C 1
ATOM 762 O O . HIS A 1 101 ? -1.485 -5.251 -6.011 1.00 97.88 101 HIS A O 1
ATOM 768 N N . PHE A 1 102 ? -2.519 -3.394 -5.305 1.00 97.88 102 PHE A N 1
ATOM 769 C CA . PHE A 1 102 ? -3.841 -3.930 -5.614 1.00 97.88 102 PHE A CA 1
ATOM 770 C C . PHE A 1 102 ? -4.006 -4.252 -7.111 1.00 97.88 102 PHE A C 1
ATOM 772 O O . PHE A 1 102 ? -4.647 -5.240 -7.468 1.00 97.88 102 PHE A O 1
ATOM 779 N N . TYR A 1 103 ? -3.393 -3.461 -8.001 1.00 97.75 103 TYR A N 1
ATOM 780 C CA . TYR A 1 103 ? -3.313 -3.796 -9.424 1.00 97.75 103 TYR A CA 1
ATOM 781 C C . TYR A 1 103 ? -2.525 -5.097 -9.653 1.00 97.75 103 TYR A C 1
ATOM 783 O O . TYR A 1 103 ? -3.036 -5.994 -10.316 1.00 97.75 103 TYR A O 1
ATOM 791 N N . ALA A 1 104 ? -1.340 -5.237 -9.053 1.00 96.81 104 ALA A N 1
ATOM 792 C CA . ALA A 1 104 ? -0.490 -6.426 -9.179 1.00 96.81 104 ALA A CA 1
ATOM 793 C C . ALA A 1 104 ? -1.150 -7.717 -8.655 1.00 96.81 104 ALA A C 1
ATOM 795 O O . ALA A 1 104 ? -0.868 -8.799 -9.153 1.00 96.81 104 ALA A O 1
ATOM 796 N N . GLN A 1 105 ? -2.052 -7.613 -7.675 1.00 95.56 105 GLN A N 1
ATOM 797 C CA . GLN A 1 105 ? -2.826 -8.754 -7.169 1.00 95.56 105 GLN A CA 1
ATOM 798 C C . GLN A 1 105 ? -3.970 -9.191 -8.097 1.00 95.56 105 GLN A C 1
ATOM 800 O O . GLN A 1 105 ? -4.548 -10.259 -7.907 1.00 95.56 105 GLN A O 1
ATOM 805 N N . THR A 1 106 ? -4.365 -8.347 -9.051 1.00 94.88 106 THR A N 1
ATOM 806 C CA . THR A 1 106 ? -5.595 -8.534 -9.840 1.00 94.88 106 THR A CA 1
ATOM 807 C C . THR A 1 106 ? -5.354 -8.653 -11.339 1.00 94.88 106 THR A C 1
ATOM 809 O O . THR A 1 106 ? -6.215 -9.188 -12.032 1.00 94.88 106 THR A O 1
ATOM 812 N N . HIS A 1 107 ? -4.217 -8.169 -11.835 1.00 95.62 107 HIS A N 1
ATOM 813 C CA . HIS A 1 107 ? -3.861 -8.157 -13.248 1.00 95.62 107 HIS A CA 1
ATOM 814 C C . HIS A 1 107 ? -2.396 -8.550 -13.436 1.00 95.62 107 HIS A C 1
ATOM 816 O O . HIS A 1 107 ? -1.568 -8.376 -12.542 1.00 95.62 107 HIS A O 1
ATOM 822 N N . GLU A 1 108 ? -2.076 -9.019 -14.639 1.00 94.88 108 GLU A N 1
ATOM 823 C CA . GLU A 1 108 ? -0.707 -9.332 -15.034 1.00 94.88 108 GLU A CA 1
ATOM 824 C C . GLU A 1 108 ? 0.161 -8.066 -15.115 1.00 94.88 108 GLU A C 1
ATOM 826 O O . GLU A 1 108 ? -0.292 -6.968 -15.464 1.00 94.88 108 GLU A O 1
ATOM 831 N N . PHE A 1 109 ? 1.447 -8.234 -14.818 1.00 95.94 109 PHE A N 1
ATOM 832 C CA . PHE A 1 109 ? 2.468 -7.198 -14.928 1.00 95.94 109 PHE A CA 1
ATOM 833 C C . PHE A 1 109 ? 3.815 -7.822 -15.300 1.00 95.94 109 PHE A C 1
ATOM 835 O O . PHE A 1 109 ? 4.044 -9.006 -15.074 1.00 95.94 109 PHE A O 1
ATOM 842 N N . SER A 1 110 ? 4.713 -7.023 -15.881 1.00 95.50 110 SER A N 1
ATOM 843 C CA . SER A 1 110 ? 6.044 -7.511 -16.278 1.00 95.50 110 SER A CA 1
ATOM 844 C C . SER A 1 110 ? 7.091 -7.331 -15.182 1.00 95.50 110 SER A C 1
ATOM 846 O O . SER A 1 110 ? 7.932 -8.196 -14.961 1.00 95.50 110 SER A O 1
ATOM 848 N N . GLU A 1 111 ? 7.092 -6.161 -14.548 1.00 95.81 111 GLU A N 1
ATOM 849 C CA . GLU A 1 111 ? 8.114 -5.743 -13.591 1.00 95.81 111 GLU A CA 1
ATOM 850 C C . GLU A 1 111 ? 7.484 -4.756 -12.609 1.00 95.81 111 GLU A C 1
ATOM 852 O O . GLU A 1 111 ? 6.618 -3.963 -12.993 1.00 95.81 111 GLU A O 1
ATOM 857 N N . ILE A 1 112 ? 7.924 -4.783 -11.351 1.00 97.31 112 ILE A N 1
ATOM 858 C CA . ILE A 1 112 ? 7.503 -3.818 -10.338 1.00 97.31 112 ILE A CA 1
ATOM 859 C C . ILE A 1 112 ? 8.709 -3.230 -9.611 1.00 97.31 112 ILE A C 1
ATOM 861 O O . ILE A 1 112 ? 9.591 -3.946 -9.142 1.00 97.31 112 ILE A O 1
ATOM 865 N N . ILE A 1 113 ? 8.738 -1.902 -9.520 1.00 97.88 113 ILE A N 1
ATOM 866 C CA . ILE A 1 113 ? 9.785 -1.143 -8.843 1.00 97.88 113 ILE A CA 1
ATOM 867 C C . ILE A 1 113 ? 9.140 -0.266 -7.765 1.00 97.88 113 ILE A C 1
ATOM 869 O O . ILE A 1 113 ? 8.286 0.582 -8.047 1.00 97.88 113 ILE A O 1
ATOM 873 N N . VAL A 1 114 ? 9.563 -0.451 -6.516 1.00 97.88 114 VAL A N 1
ATOM 874 C CA . VAL A 1 114 ? 8.979 0.206 -5.337 1.00 97.88 114 VAL A CA 1
ATOM 875 C C . VAL A 1 114 ? 10.047 0.989 -4.585 1.00 97.88 114 VAL A C 1
ATOM 877 O O . VAL A 1 114 ? 11.100 0.460 -4.248 1.00 97.88 114 VAL A O 1
ATOM 880 N N . GLY A 1 115 ? 9.780 2.256 -4.284 1.00 97.62 115 GLY A N 1
ATOM 881 C CA . GLY A 1 115 ? 10.683 3.102 -3.505 1.00 97.62 115 GLY A CA 1
ATOM 882 C C . GLY A 1 115 ? 10.083 3.525 -2.179 1.00 97.62 115 GLY A C 1
ATOM 883 O O . GLY A 1 115 ? 8.926 3.938 -2.124 1.00 97.62 115 GLY A O 1
ATOM 884 N N . ALA A 1 116 ? 10.877 3.512 -1.116 1.00 96.56 116 ALA A N 1
ATOM 885 C CA . ALA A 1 116 ? 10.498 4.126 0.151 1.00 96.56 116 ALA A CA 1
ATOM 886 C C . ALA A 1 116 ? 11.720 4.714 0.862 1.00 96.56 116 ALA A C 1
ATOM 888 O O . ALA A 1 116 ? 12.798 4.133 0.851 1.00 96.56 116 ALA A O 1
ATOM 889 N N . ASN A 1 117 ? 11.547 5.860 1.526 1.00 94.12 117 ASN A N 1
ATOM 890 C CA . ASN A 1 117 ? 12.643 6.489 2.276 1.00 94.12 117 ASN A CA 1
ATOM 891 C C . ASN A 1 117 ? 13.028 5.692 3.530 1.00 94.12 117 ASN A C 1
ATOM 893 O O . ASN A 1 117 ? 14.172 5.732 3.963 1.00 94.12 117 ASN A O 1
ATOM 897 N N . ASP A 1 118 ? 12.061 5.000 4.130 1.00 94.19 118 ASP A N 1
ATOM 898 C CA . ASP A 1 118 ? 12.270 4.190 5.324 1.00 94.19 118 ASP A CA 1
ATOM 899 C C . ASP A 1 118 ? 12.306 2.707 4.926 1.00 94.19 118 ASP A C 1
ATOM 901 O O . ASP A 1 118 ? 11.289 2.199 4.451 1.00 94.19 118 ASP A O 1
ATOM 905 N N . PRO A 1 119 ? 13.431 1.998 5.132 1.00 94.88 119 PRO A N 1
ATOM 906 C CA . PRO A 1 119 ? 13.573 0.595 4.747 1.00 94.88 119 PRO A CA 1
ATOM 907 C C . PRO A 1 119 ? 12.604 -0.329 5.490 1.00 94.88 119 PRO A C 1
ATOM 909 O O . PRO A 1 119 ? 12.224 -1.368 4.959 1.00 94.88 119 PRO A O 1
ATOM 912 N N . THR A 1 120 ? 12.156 0.044 6.694 1.00 96.25 120 THR A N 1
ATOM 913 C CA . THR A 1 120 ? 11.210 -0.773 7.471 1.00 96.25 120 THR A CA 1
ATOM 914 C C . THR A 1 120 ? 9.811 -0.805 6.855 1.00 96.25 120 THR A C 1
ATOM 916 O O . THR A 1 120 ? 8.974 -1.602 7.272 1.00 96.25 120 THR A O 1
ATOM 919 N N . PHE A 1 121 ? 9.559 0.030 5.840 1.00 96.69 121 PHE A N 1
ATOM 920 C CA . PHE A 1 121 ? 8.384 -0.053 4.982 1.00 96.69 121 PHE A CA 1
ATOM 921 C C . PHE A 1 121 ? 8.249 -1.430 4.325 1.00 96.69 121 PHE A C 1
ATOM 923 O O . PHE A 1 121 ? 7.158 -1.987 4.313 1.00 96.69 121 PHE A O 1
ATOM 930 N N . PHE A 1 122 ? 9.352 -2.001 3.837 1.00 96.62 122 PHE A N 1
ATOM 931 C CA . PHE A 1 122 ? 9.338 -3.276 3.115 1.00 96.62 122 PHE A CA 1
ATOM 932 C C . PHE A 1 122 ? 9.098 -4.488 4.024 1.00 96.62 122 PHE A C 1
ATOM 934 O O . PHE A 1 122 ? 8.703 -5.536 3.537 1.00 96.62 122 PHE A O 1
ATOM 941 N N . ASP A 1 123 ? 9.259 -4.330 5.342 1.00 95.50 123 ASP A N 1
ATOM 942 C CA . ASP A 1 123 ? 8.855 -5.342 6.328 1.00 95.50 123 ASP A CA 1
ATOM 943 C C . ASP A 1 123 ? 7.333 -5.329 6.596 1.00 95.50 123 ASP A C 1
ATOM 945 O O . ASP A 1 123 ? 6.807 -6.253 7.216 1.00 95.50 123 ASP A O 1
ATOM 949 N N . LEU A 1 124 ? 6.636 -4.246 6.224 1.00 96.62 124 LEU A N 1
ATOM 950 C CA . LEU A 1 124 ? 5.208 -4.034 6.498 1.00 96.62 124 LEU A CA 1
ATOM 951 C C . LEU A 1 124 ? 4.312 -4.476 5.336 1.00 96.62 124 LEU A C 1
ATOM 953 O O . LEU A 1 124 ? 3.161 -4.849 5.562 1.00 96.62 124 LEU A O 1
ATOM 957 N N . ILE A 1 125 ? 4.815 -4.358 4.110 1.00 96.38 125 ILE A N 1
ATOM 958 C CA . ILE A 1 125 ? 4.073 -4.642 2.883 1.00 96.38 125 ILE A CA 1
ATOM 959 C C . ILE A 1 125 ? 4.413 -6.028 2.337 1.00 96.38 125 ILE A C 1
ATOM 961 O O . ILE A 1 125 ? 5.462 -6.590 2.634 1.00 96.38 125 ILE A O 1
ATOM 965 N N . ASP A 1 126 ? 3.524 -6.541 1.499 1.00 94.50 126 ASP A N 1
ATOM 966 C CA . ASP A 1 126 ? 3.790 -7.686 0.639 1.00 94.50 126 ASP A CA 1
ATOM 967 C C . ASP A 1 126 ? 4.431 -7.211 -0.671 1.00 94.50 126 ASP A C 1
ATOM 969 O O . ASP A 1 126 ? 4.029 -6.188 -1.236 1.00 94.50 126 ASP A O 1
ATOM 973 N N . LEU A 1 127 ? 5.450 -7.930 -1.130 1.00 93.56 127 LEU A N 1
ATOM 974 C CA . LEU A 1 127 ? 6.180 -7.652 -2.363 1.00 93.56 127 LEU A CA 1
ATOM 975 C C . LEU A 1 127 ? 6.046 -8.877 -3.272 1.00 93.56 127 LEU A C 1
ATOM 977 O O . LEU A 1 127 ?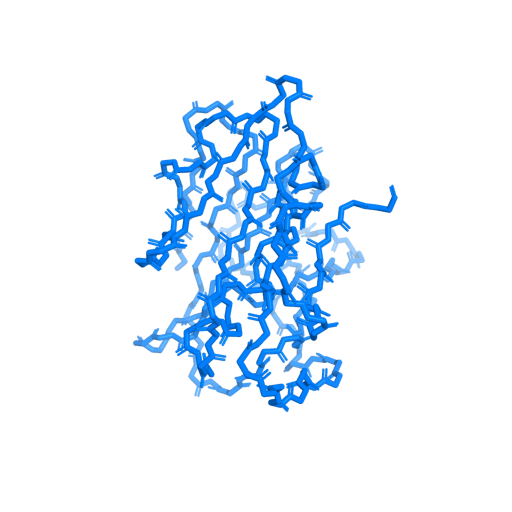 6.591 -9.927 -2.927 1.00 93.56 127 LEU A O 1
ATOM 981 N N . PRO A 1 128 ? 5.373 -8.754 -4.430 1.00 91.81 128 PRO A N 1
ATOM 982 C CA . PRO A 1 128 ? 5.286 -9.839 -5.397 1.00 91.81 128 PRO A CA 1
ATOM 983 C C . PRO A 1 128 ? 6.661 -10.345 -5.842 1.00 91.81 128 PRO A C 1
ATOM 985 O O . PRO A 1 128 ? 7.663 -9.618 -5.794 1.00 91.81 128 PRO A O 1
ATOM 988 N N . ASP A 1 129 ? 6.702 -11.564 -6.374 1.00 82.00 129 ASP A N 1
ATOM 989 C CA . ASP A 1 129 ? 7.878 -12.052 -7.091 1.00 82.00 129 ASP A CA 1
ATOM 990 C C . ASP A 1 129 ? 8.250 -11.083 -8.230 1.00 82.00 129 ASP A C 1
ATOM 992 O O . ASP A 1 129 ? 7.400 -10.392 -8.791 1.00 82.00 129 ASP A O 1
ATOM 996 N N . HIS A 1 130 ? 9.541 -11.004 -8.564 1.00 80.19 130 HIS A N 1
ATOM 997 C CA . HIS A 1 130 ? 10.083 -10.047 -9.547 1.00 80.19 130 HIS A CA 1
ATOM 998 C C . HIS A 1 130 ? 9.983 -8.560 -9.147 1.00 80.19 130 HIS A C 1
ATOM 1000 O O . HIS A 1 130 ? 10.095 -7.676 -9.998 1.00 80.19 130 HIS A O 1
ATOM 1006 N N . SER A 1 131 ? 9.849 -8.272 -7.850 1.00 92.62 131 SER A N 1
ATOM 1007 C CA . SER A 1 131 ? 9.962 -6.912 -7.320 1.00 92.62 131 SER A CA 1
ATOM 1008 C C . SER A 1 131 ? 11.409 -6.440 -7.195 1.00 92.62 131 SER A C 1
ATOM 1010 O O . SER A 1 131 ? 12.260 -7.125 -6.626 1.00 92.62 131 SER A O 1
ATOM 1012 N N . VAL A 1 132 ? 11.668 -5.206 -7.626 1.00 95.56 132 VAL A N 1
ATOM 1013 C CA . VAL A 1 132 ? 12.849 -4.433 -7.231 1.00 95.56 132 VAL A CA 1
ATOM 1014 C C . VAL A 1 132 ? 12.411 -3.382 -6.223 1.00 95.56 132 VAL A C 1
ATOM 1016 O O . VAL A 1 132 ? 11.525 -2.575 -6.500 1.00 95.56 132 VAL A O 1
ATOM 1019 N N . TYR A 1 133 ? 13.044 -3.347 -5.056 1.00 95.75 133 TYR A N 1
ATOM 1020 C CA . TYR A 1 133 ? 12.816 -2.279 -4.092 1.00 95.75 133 TYR A CA 1
ATOM 1021 C C . TYR A 1 133 ? 14.064 -1.425 -3.896 1.00 95.75 133 TYR A C 1
ATOM 1023 O O . TYR A 1 133 ? 15.194 -1.910 -3.965 1.00 95.75 133 TYR A O 1
ATOM 1031 N N . VAL A 1 134 ? 13.854 -0.134 -3.653 1.00 96.62 134 VAL A N 1
ATOM 1032 C CA . VAL A 1 134 ? 14.921 0.848 -3.453 1.00 96.62 134 VAL A CA 1
ATOM 1033 C C . VAL A 1 134 ? 14.629 1.762 -2.271 1.00 96.62 134 VAL A C 1
ATOM 1035 O O . VAL A 1 134 ? 13.477 2.024 -1.917 1.00 96.62 134 VAL A O 1
ATOM 1038 N N . THR A 1 135 ? 15.700 2.271 -1.674 1.00 96.00 135 THR A N 1
ATOM 1039 C CA . THR A 1 135 ? 15.664 3.267 -0.603 1.00 96.00 135 THR A CA 1
ATOM 1040 C C . THR A 1 135 ? 16.553 4.450 -0.950 1.00 96.00 135 THR A C 1
ATOM 1042 O O . THR A 1 135 ? 17.464 4.326 -1.775 1.00 96.00 135 THR A O 1
ATOM 1045 N N . ASP A 1 136 ? 16.326 5.578 -0.274 1.00 89.12 136 ASP A N 1
ATOM 1046 C CA . ASP A 1 136 ? 17.175 6.769 -0.375 1.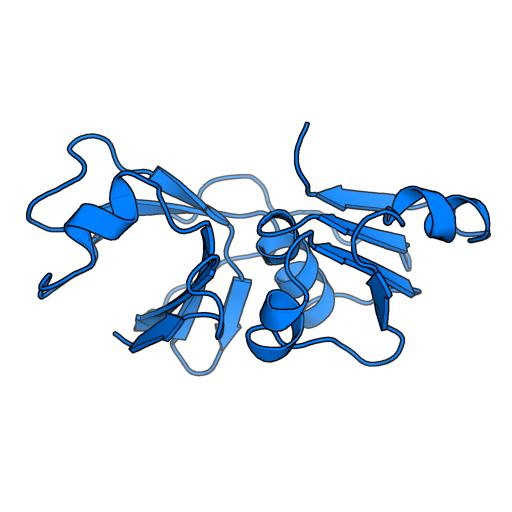00 89.12 136 ASP A CA 1
ATOM 1047 C C . ASP A 1 136 ? 18.677 6.406 -0.272 1.00 89.12 136 ASP A C 1
ATOM 1049 O O . ASP A 1 136 ? 19.045 5.571 0.565 1.00 89.12 136 ASP A O 1
ATOM 1053 N N . PRO A 1 137 ? 19.546 6.963 -1.142 1.00 93.69 137 PRO A N 1
ATOM 1054 C CA . PRO A 1 137 ? 19.277 8.013 -2.137 1.00 93.69 137 PRO A CA 1
ATOM 1055 C C . PRO A 1 137 ? 18.797 7.502 -3.509 1.00 93.69 137 PRO A C 1
ATOM 1057 O O . PRO A 1 137 ? 18.643 8.298 -4.431 1.00 93.69 137 PRO A O 1
ATOM 1060 N N . THR A 1 138 ? 18.594 6.191 -3.683 1.00 96.06 138 THR A N 1
ATOM 1061 C CA . THR A 1 138 ? 18.170 5.620 -4.972 1.00 96.06 138 THR A CA 1
ATOM 1062 C C . THR A 1 138 ? 16.660 5.731 -5.121 1.00 96.06 138 THR A C 1
ATOM 1064 O O . THR A 1 138 ? 15.903 5.280 -4.260 1.00 96.06 138 THR A O 1
ATOM 1067 N N . THR A 1 139 ? 16.203 6.297 -6.234 1.00 95.69 139 THR A N 1
ATOM 1068 C CA . THR A 1 139 ? 14.774 6.419 -6.526 1.00 95.69 139 THR A CA 1
ATOM 1069 C C . THR A 1 139 ? 14.299 5.310 -7.465 1.00 95.69 139 THR A C 1
ATOM 1071 O O . THR A 1 139 ? 15.094 4.755 -8.227 1.00 95.69 139 THR A O 1
ATOM 1074 N N . PRO A 1 140 ? 12.993 4.995 -7.494 1.00 96.12 140 PRO A N 1
ATOM 1075 C CA . PRO A 1 140 ? 12.451 4.042 -8.462 1.00 96.12 140 PRO A CA 1
ATOM 1076 C C . PRO A 1 140 ? 12.756 4.423 -9.917 1.00 96.12 140 PRO A C 1
ATOM 1078 O O . PRO A 1 140 ? 12.981 3.554 -10.755 1.00 96.12 140 PRO A O 1
ATOM 1081 N N . LEU A 1 141 ? 12.833 5.725 -10.213 1.00 94.56 141 LEU A N 1
ATOM 1082 C CA . LEU A 1 141 ? 13.182 6.237 -11.540 1.00 94.56 141 LEU A CA 1
ATOM 1083 C C . LEU A 1 141 ? 14.631 5.925 -11.935 1.00 94.56 141 LEU A C 1
ATOM 1085 O O . LEU A 1 141 ? 14.907 5.702 -13.116 1.00 94.56 141 LEU A O 1
ATOM 1089 N N . ASP A 1 142 ? 15.549 5.860 -10.966 1.00 96.31 142 ASP A N 1
ATOM 1090 C CA . ASP A 1 142 ? 16.943 5.495 -11.225 1.00 96.31 142 ASP A CA 1
ATOM 1091 C C . ASP A 1 142 ? 17.086 4.067 -11.741 1.00 96.31 142 ASP A C 1
ATOM 1093 O O . ASP A 1 142 ? 18.031 3.792 -12.481 1.00 96.31 142 ASP A O 1
ATOM 1097 N N . ILE A 1 143 ? 16.146 3.191 -11.387 1.00 96.06 143 ILE A N 1
ATOM 1098 C CA . ILE A 1 143 ? 16.072 1.816 -11.881 1.00 96.06 143 ILE A CA 1
ATOM 1099 C C . ILE A 1 143 ? 15.230 1.750 -13.156 1.00 96.06 143 ILE A C 1
ATOM 1101 O O . ILE A 1 143 ? 15.672 1.185 -14.155 1.00 96.06 143 ILE A O 1
ATOM 1105 N N . ALA A 1 144 ? 14.058 2.394 -13.166 1.00 95.00 144 ALA A N 1
ATOM 1106 C CA . ALA A 1 144 ? 13.098 2.322 -14.268 1.00 95.00 144 ALA A CA 1
ATOM 1107 C C . ALA A 1 144 ? 13.682 2.759 -15.620 1.00 95.00 144 ALA A C 1
ATOM 1109 O O . ALA A 1 144 ? 13.280 2.236 -16.655 1.00 95.00 144 ALA A O 1
ATOM 1110 N N . LYS A 1 145 ? 14.674 3.664 -15.633 1.00 94.62 145 LYS A N 1
ATOM 1111 C CA . LYS A 1 145 ? 15.364 4.099 -16.864 1.00 94.62 145 LYS A CA 1
ATOM 1112 C C . LYS A 1 145 ? 16.078 2.974 -17.626 1.00 94.62 145 LYS A C 1
ATOM 1114 O O . LYS A 1 145 ? 16.440 3.170 -18.783 1.00 94.62 145 LYS A O 1
ATOM 1119 N N . PHE A 1 146 ? 16.321 1.835 -16.979 1.00 94.19 146 PHE A N 1
ATOM 1120 C CA . PHE A 1 146 ? 16.929 0.657 -17.594 1.00 94.19 146 PHE A CA 1
ATOM 1121 C C . PHE A 1 146 ? 15.895 -0.364 -18.089 1.00 94.19 146 PHE A C 1
ATOM 1123 O O . PHE A 1 146 ? 16.269 -1.294 -18.804 1.00 94.19 146 PHE A O 1
ATOM 1130 N N . SER A 1 147 ? 14.616 -0.198 -17.742 1.00 93.38 147 SER A N 1
ATOM 1131 C CA . SER A 1 147 ? 13.552 -1.097 -18.185 1.00 93.38 147 SER A CA 1
ATOM 1132 C C . SER A 1 147 ? 13.200 -0.823 -19.657 1.00 93.38 147 SER A C 1
ATOM 1134 O O . SER A 1 147 ? 13.053 0.337 -20.053 1.00 93.38 147 SER A O 1
ATOM 1136 N N . PRO A 1 148 ? 13.051 -1.858 -20.506 1.00 93.31 148 PRO A N 1
ATOM 1137 C CA . PRO A 1 148 ? 12.652 -1.690 -21.906 1.00 93.31 148 PRO A CA 1
ATOM 1138 C C . PRO A 1 148 ? 11.141 -1.443 -22.080 1.00 93.31 148 PRO A C 1
ATOM 1140 O O . PRO A 1 148 ? 10.677 -1.218 -23.203 1.00 93.31 148 PRO A O 1
ATOM 1143 N N . LEU A 1 149 ? 10.366 -1.532 -20.994 1.00 92.81 149 LEU A N 1
ATOM 1144 C CA . LEU A 1 149 ? 8.909 -1.452 -20.988 1.00 92.81 149 LEU A CA 1
ATOM 1145 C C . LEU A 1 149 ? 8.421 -0.023 -21.255 1.00 92.81 149 LEU A C 1
ATOM 1147 O O . LEU A 1 149 ? 8.988 0.958 -20.779 1.00 92.81 149 LEU A O 1
ATOM 1151 N N . LYS A 1 150 ? 7.340 0.091 -22.034 1.00 89.19 150 LYS A N 1
ATOM 1152 C CA . LYS A 1 150 ? 6.764 1.385 -22.451 1.00 89.19 150 LYS A CA 1
ATOM 1153 C C . LYS A 1 150 ? 5.418 1.690 -21.805 1.00 89.19 150 LYS A C 1
ATOM 1155 O O . LYS A 1 150 ? 5.069 2.858 -21.661 1.00 89.19 150 LYS A O 1
ATOM 1160 N N . ASN A 1 151 ? 4.675 0.653 -21.425 1.00 94.19 151 ASN A N 1
ATOM 1161 C CA . ASN A 1 151 ? 3.447 0.793 -20.655 1.00 94.19 151 ASN A CA 1
ATOM 1162 C C . ASN A 1 151 ? 3.846 0.931 -19.189 1.00 94.19 151 ASN A C 1
ATOM 1164 O O . ASN A 1 151 ? 4.430 0.005 -18.633 1.00 94.19 151 ASN A O 1
ATOM 1168 N N . ILE A 1 152 ? 3.576 2.086 -18.585 1.00 95.75 152 ILE A N 1
ATOM 1169 C CA . ILE A 1 152 ? 3.983 2.384 -17.210 1.00 95.75 152 ILE A CA 1
ATOM 1170 C C . ILE A 1 152 ? 2.746 2.764 -16.406 1.00 95.75 152 ILE A C 1
ATOM 1172 O O . ILE A 1 152 ? 2.022 3.688 -16.779 1.00 95.75 152 ILE A O 1
ATOM 1176 N N . LEU A 1 153 ? 2.536 2.080 -15.284 1.00 97.12 153 LEU A N 1
ATOM 1177 C CA . LEU A 1 153 ? 1.595 2.489 -14.250 1.00 97.12 153 LEU A CA 1
ATOM 1178 C C . LEU A 1 153 ? 2.393 3.034 -13.067 1.00 97.12 153 LEU A C 1
ATOM 1180 O O . LEU A 1 153 ? 3.169 2.301 -12.459 1.00 97.12 153 LEU A O 1
ATOM 1184 N N . LEU A 1 154 ? 2.200 4.314 -12.742 1.00 96.56 154 LEU A N 1
ATOM 1185 C CA . LEU A 1 154 ? 2.920 4.982 -11.659 1.00 96.56 154 LEU A CA 1
ATOM 1186 C C . LEU A 1 154 ? 1.975 5.567 -10.607 1.00 96.56 154 LEU A C 1
ATOM 1188 O O . LEU A 1 154 ? 1.006 6.246 -10.942 1.00 96.56 154 LEU A O 1
ATOM 1192 N N . CYS A 1 155 ? 2.306 5.372 -9.328 1.00 96.81 155 CYS A N 1
ATOM 1193 C CA . CYS A 1 155 ? 1.697 6.108 -8.223 1.00 96.81 155 CYS A CA 1
ATOM 1194 C C . CYS A 1 155 ? 2.713 6.417 -7.112 1.00 96.81 155 CYS A C 1
ATOM 1196 O O . CYS A 1 155 ? 3.370 5.530 -6.568 1.00 96.81 155 CYS A O 1
ATOM 1198 N N . GLY A 1 156 ? 2.838 7.686 -6.734 1.00 93.44 156 GLY A N 1
ATOM 1199 C CA . GLY A 1 156 ? 3.777 8.132 -5.709 1.00 93.44 156 GLY A CA 1
ATOM 1200 C C . GLY A 1 156 ? 3.611 9.616 -5.386 1.00 93.44 156 GLY A C 1
ATOM 1201 O O . GLY A 1 156 ? 2.663 10.241 -5.867 1.00 93.44 156 GLY A O 1
ATOM 1202 N N . PRO A 1 157 ? 4.503 10.182 -4.557 1.00 88.75 157 PRO A N 1
ATOM 1203 C CA . PRO A 1 157 ? 4.570 11.622 -4.325 1.00 88.75 157 PRO A CA 1
ATOM 1204 C C . PRO A 1 157 ? 4.721 12.402 -5.640 1.00 88.75 157 PRO A C 1
ATOM 1206 O O . PRO A 1 157 ? 5.342 11.901 -6.578 1.00 88.75 157 PRO A O 1
ATOM 1209 N N . ALA A 1 158 ? 4.138 13.604 -5.682 1.00 72.19 158 ALA A N 1
ATOM 1210 C CA . ALA A 1 158 ? 4.251 14.532 -6.809 1.00 72.19 158 ALA A CA 1
ATOM 1211 C C . ALA A 1 158 ? 5.636 15.188 -6.892 1.00 72.19 158 ALA A C 1
ATOM 1213 O O . ALA A 1 158 ? 6.268 15.355 -5.821 1.00 72.19 158 ALA A O 1
#

Foldseek 3Di:
DDWDAQPVNFKIKDKDQAPDDDAQPWWKFKAFPVDPPGTDTFGWQEDPPRMTITMDGPPDPRVVRVVPTPDMDIDDRDDDHDDADDQAEEEEERRQNRSSNRCVVPYHHPAYEYEYQDPSSPVVDDDDPRYDYDHPPDHSVNVCVPDPGDHYDYTYDD

Radius of gyration: 15.52 Å; chains: 1; bounding box: 38×29×43 Å

Sequence (158 aa):
MKITYSKSGSYILLELPYKGKALPGQFFTLATETGPYIPRPFSVYSLEDGKISFLVKAGGEFEKFLNGCATVEMNGPFGNPIPELDSPLLLSGGCGYAPVHFYAQTHEFSEIIVGANDPTFFDLIDLPDHSVYVTDPTTPLDIAKFSPLKNILLCGPA

InterPro domains:
  IPR017938 Riboflavin synthase-like beta-barrel [SSF63380] (11-81)

pLDDT: mean 95.05, std 3.73, range [72.19, 98.69]